Protein AF-A0AAU5ZQ57-F1 (afdb_monomer_lite)

pLDDT: mean 72.83, std 11.73, range [34.5, 85.25]

Sequence (140 aa):
MVDVAVTVGGAVVFDGLGFGEFFWVFDGDGFGECLPVFDGLGFGEYFLLFDGVGFGERLFLVFDGDGFGECLSVFDGDGFGECLSVFDGDGFGECLPVFDGVGFGECLPVFDGVGFGECLSVFDGDADADGVAAGAAGCC

Foldseek 3Di:
DADADEDADEEEDDHHEYEYADYEYDYEEYDHAEYEYAEYEYEHAEYEYDYYEYEHAAYPEYADEEYEHQDEEYDYYEYEHAHYEYAAEEYEHAHYEYADYEYEHADYEYDYEEYEHVWYDYNHYYYDYPDDDPDDDGPD

Radius of gyration: 17.21 Å; chains: 1; bounding box: 46×17×52 Å

Structure (mmCIF, N/CA/C/O backbone):
data_AF-A0AAU5ZQ57-F1
#
_entry.id   AF-A0AAU5ZQ57-F1
#
loop_
_atom_site.group_PDB
_atom_site.id
_atom_site.type_symbol
_atom_site.label_atom_id
_atom_site.label_alt_id
_atom_site.label_comp_id
_atom_site.label_asym_id
_atom_site.label_entity_id
_atom_site.label_seq_id
_atom_site.pdbx_PDB_ins_code
_atom_site.Cartn_x
_atom_site.Cartn_y
_atom_site.Cartn_z
_atom_site.occupancy
_atom_site.B_iso_or_equiv
_atom_site.auth_seq_id
_atom_site.auth_comp_id
_atom_site.auth_asym_id
_atom_site.auth_atom_id
_atom_site.pdbx_PDB_model_num
ATOM 1 N N . MET A 1 1 ? 3.773 -0.938 -24.718 1.00 51.50 1 MET A N 1
ATOM 2 C CA . MET A 1 1 ? 5.068 -1.555 -25.119 1.00 51.50 1 MET A CA 1
ATOM 3 C C . MET A 1 1 ? 5.881 -1.349 -23.872 1.00 51.50 1 MET A C 1
ATOM 5 O O . MET A 1 1 ? 6.225 -0.208 -23.656 1.00 51.50 1 MET A O 1
ATOM 9 N N . VAL A 1 2 ? 6.005 -2.351 -22.996 1.00 57.81 2 VAL A N 1
ATOM 10 C CA . VAL A 1 2 ? 6.410 -2.093 -21.600 1.00 57.81 2 VAL A CA 1
ATOM 11 C C . VAL A 1 2 ? 7.805 -1.474 -21.583 1.00 57.81 2 VAL A C 1
ATOM 13 O O . VAL A 1 2 ? 8.767 -2.137 -21.983 1.00 57.81 2 VAL A O 1
ATOM 16 N N . ASP A 1 3 ? 7.900 -0.212 -21.171 1.00 63.22 3 ASP A N 1
ATOM 17 C CA . ASP A 1 3 ? 9.174 0.454 -20.945 1.00 63.22 3 ASP A CA 1
ATOM 18 C C . ASP A 1 3 ? 9.580 0.164 -19.495 1.00 63.22 3 ASP A C 1
ATOM 20 O O . ASP A 1 3 ? 8.831 0.406 -18.548 1.00 63.22 3 ASP A O 1
ATOM 24 N N . VAL A 1 4 ? 10.735 -0.472 -19.313 1.00 65.25 4 VAL A N 1
ATOM 25 C CA . VAL A 1 4 ? 11.251 -0.805 -17.980 1.00 65.25 4 VAL A CA 1
ATOM 26 C C . VAL A 1 4 ? 12.338 0.203 -17.654 1.00 65.25 4 VAL A C 1
ATOM 28 O O . VAL A 1 4 ? 13.423 0.172 -18.239 1.00 65.25 4 VAL A O 1
ATOM 31 N N . ALA A 1 5 ? 12.053 1.082 -16.700 1.00 64.75 5 ALA A N 1
ATOM 32 C CA . ALA A 1 5 ? 12.943 2.146 -16.277 1.00 64.75 5 ALA A CA 1
ATOM 33 C C . ALA A 1 5 ? 13.500 1.849 -14.877 1.00 64.75 5 ALA A C 1
ATOM 35 O O . ALA A 1 5 ? 12.792 1.866 -13.874 1.00 64.75 5 ALA A O 1
ATOM 36 N N . VAL A 1 6 ? 14.808 1.605 -14.796 1.00 63.34 6 VAL A N 1
ATOM 37 C CA . VAL A 1 6 ? 15.532 1.452 -13.524 1.00 63.34 6 VAL A CA 1
ATOM 38 C C . VAL A 1 6 ? 16.436 2.660 -13.355 1.00 63.34 6 VAL A C 1
ATOM 40 O O . VAL A 1 6 ? 17.318 2.884 -14.189 1.00 63.34 6 VAL A O 1
ATOM 43 N N . THR A 1 7 ? 16.242 3.445 -12.295 1.00 62.41 7 THR A N 1
ATOM 44 C CA . THR A 1 7 ? 17.014 4.677 -12.086 1.00 62.41 7 THR A CA 1
ATOM 45 C C . THR A 1 7 ? 17.546 4.821 -10.668 1.00 62.41 7 THR A C 1
ATOM 47 O O . THR A 1 7 ? 16.890 4.490 -9.690 1.00 62.41 7 THR A O 1
ATOM 50 N N . VAL A 1 8 ? 18.774 5.339 -10.569 1.00 55.44 8 VAL A N 1
ATOM 51 C CA . VAL A 1 8 ? 19.499 5.591 -9.305 1.00 55.44 8 VAL A CA 1
ATOM 52 C C . VAL A 1 8 ? 19.409 7.085 -8.930 1.00 55.44 8 VAL A C 1
ATOM 54 O O . VAL A 1 8 ? 20.277 7.640 -8.267 1.00 55.44 8 VAL A O 1
ATOM 57 N N . GLY A 1 9 ? 18.381 7.776 -9.431 1.00 56.44 9 GLY A N 1
ATOM 58 C CA . GLY A 1 9 ? 18.145 9.199 -9.202 1.00 56.44 9 GLY A CA 1
ATOM 59 C C . GLY A 1 9 ? 17.153 9.776 -10.210 1.00 56.44 9 GLY A C 1
ATOM 60 O O . GLY A 1 9 ? 17.471 9.838 -11.394 1.00 56.44 9 GLY A O 1
ATOM 61 N N . GLY A 1 10 ? 15.980 10.193 -9.720 1.00 61.91 10 GLY A N 1
ATOM 62 C CA . GLY A 1 10 ? 14.990 11.033 -10.405 1.00 61.91 10 GLY A CA 1
ATOM 63 C C . GLY A 1 10 ? 14.606 10.608 -11.825 1.00 61.91 10 GLY A C 1
ATOM 64 O O . GLY A 1 10 ? 15.219 11.089 -12.778 1.00 61.91 10 GLY A O 1
ATOM 65 N N . ALA A 1 11 ? 13.552 9.805 -11.992 1.00 68.06 11 ALA A N 1
ATOM 66 C CA . ALA A 1 11 ? 13.058 9.413 -13.319 1.00 68.06 11 ALA A CA 1
ATOM 67 C C . ALA A 1 11 ? 11.550 9.570 -13.502 1.00 68.06 11 ALA A C 1
ATOM 69 O O . ALA A 1 11 ? 10.812 9.834 -12.558 1.00 68.06 11 ALA A O 1
ATOM 70 N N . VAL A 1 12 ? 11.097 9.439 -14.746 1.00 73.12 12 VAL A N 1
ATOM 71 C CA . VAL A 1 12 ? 9.680 9.455 -15.111 1.00 73.12 12 VAL A CA 1
ATOM 72 C C . VAL A 1 12 ? 9.423 8.265 -16.028 1.00 73.12 12 VAL A C 1
ATOM 74 O O . VAL A 1 12 ? 10.087 8.128 -17.056 1.00 73.12 12 VAL A O 1
ATOM 77 N N . VAL A 1 13 ? 8.480 7.417 -15.638 1.00 76.06 13 VAL A N 1
ATOM 78 C CA . VAL A 1 13 ? 8.013 6.230 -16.353 1.00 76.06 13 VAL A CA 1
ATOM 79 C C . VAL A 1 13 ? 6.634 6.548 -16.915 1.00 76.06 13 VAL A C 1
ATOM 81 O O . VAL A 1 13 ? 5.745 6.968 -16.179 1.00 76.06 13 VAL A O 1
ATOM 84 N N . PHE A 1 14 ? 6.472 6.410 -18.230 1.00 71.62 14 PHE A N 1
ATOM 85 C CA . PHE A 1 14 ? 5.209 6.732 -18.900 1.00 71.62 14 PHE A CA 1
ATOM 86 C C . PHE A 1 14 ? 4.282 5.521 -19.066 1.00 71.62 14 PHE A C 1
ATOM 88 O O . PHE A 1 14 ? 3.085 5.699 -18.924 1.00 71.62 14 PHE A O 1
ATOM 95 N N . ASP A 1 15 ? 4.829 4.344 -19.381 1.00 79.25 15 ASP A N 1
ATOM 96 C CA . ASP A 1 15 ? 4.125 3.054 -19.514 1.00 79.25 15 ASP A CA 1
ATOM 97 C C . ASP A 1 15 ? 5.118 1.958 -19.100 1.00 79.25 15 ASP A C 1
ATOM 99 O O . ASP A 1 15 ? 6.130 1.760 -19.786 1.00 79.25 15 ASP A O 1
ATOM 103 N N . GLY A 1 16 ? 4.862 1.278 -17.982 1.00 80.19 16 GLY A N 1
ATOM 104 C CA . GLY A 1 16 ? 5.573 0.057 -17.610 1.00 80.19 16 GLY A CA 1
ATOM 105 C C . GLY A 1 16 ? 6.071 0.004 -16.169 1.00 80.19 16 GLY A C 1
ATOM 106 O O . GLY A 1 16 ? 5.322 0.262 -15.239 1.00 80.19 16 GLY A O 1
ATOM 107 N N . LEU A 1 17 ? 7.319 -0.430 -15.968 1.00 80.12 17 LEU A N 1
ATOM 108 C CA . LEU A 1 17 ? 7.841 -0.761 -14.635 1.00 80.12 17 LEU A CA 1
ATOM 109 C C . LEU A 1 17 ? 8.962 0.191 -14.218 1.00 80.12 17 LEU A C 1
ATOM 111 O O . LEU A 1 17 ? 9.970 0.306 -14.922 1.00 80.12 17 LEU A O 1
ATOM 115 N N . GLY A 1 18 ? 8.808 0.823 -13.055 1.00 78.62 18 GLY A N 1
ATOM 116 C CA . GLY A 1 18 ? 9.772 1.743 -12.460 1.00 78.62 18 GLY A CA 1
ATOM 117 C C . GLY A 1 18 ? 10.424 1.204 -11.185 1.00 78.62 18 GLY A C 1
ATOM 118 O O . GLY A 1 18 ? 9.741 0.704 -10.295 1.00 78.62 18 GLY A O 1
ATOM 119 N N . PHE A 1 19 ? 11.748 1.347 -11.068 1.00 78.00 19 PHE A N 1
ATOM 120 C CA . PHE A 1 19 ? 12.497 1.045 -9.839 1.00 78.00 19 PHE A CA 1
ATOM 121 C C . PHE A 1 19 ? 13.480 2.174 -9.508 1.00 78.00 19 PHE A C 1
ATOM 123 O O . PHE A 1 19 ? 14.254 2.590 -10.380 1.00 78.00 19 PHE A O 1
ATOM 130 N N . GLY A 1 20 ? 13.502 2.635 -8.254 1.00 75.62 20 GLY A N 1
ATOM 131 C CA . GLY A 1 20 ? 14.409 3.697 -7.803 1.00 75.62 20 GLY A CA 1
ATOM 132 C C . GLY A 1 20 ? 13.966 4.398 -6.519 1.00 75.62 20 GLY A C 1
ATOM 133 O O . GLY A 1 20 ? 12.918 4.101 -5.971 1.00 75.62 20 GLY A O 1
ATOM 134 N N . GLU A 1 21 ? 14.762 5.352 -6.035 1.00 73.56 21 GLU A N 1
ATOM 135 C CA . GLU A 1 21 ? 14.438 6.093 -4.801 1.00 73.56 21 GLU A CA 1
ATOM 136 C C . GLU A 1 21 ? 13.350 7.157 -5.035 1.00 73.56 21 GLU A C 1
ATOM 138 O O . GLU A 1 21 ? 12.434 7.301 -4.231 1.00 73.56 21 GLU A O 1
ATOM 143 N N . PHE A 1 22 ? 13.419 7.867 -6.169 1.00 72.00 22 PHE A N 1
ATOM 144 C CA . PHE A 1 22 ? 12.489 8.940 -6.537 1.00 72.00 22 PHE A CA 1
ATOM 145 C C . PHE A 1 22 ? 12.163 8.877 -8.032 1.00 72.00 22 PHE A C 1
ATOM 147 O O . PHE A 1 22 ? 13.031 9.166 -8.865 1.00 72.00 22 PHE A O 1
ATOM 154 N N . PHE A 1 23 ? 10.927 8.541 -8.394 1.00 73.94 23 PHE A N 1
ATOM 155 C CA . PHE A 1 23 ? 10.454 8.609 -9.780 1.00 73.94 23 PHE A CA 1
ATOM 156 C C . PHE A 1 23 ? 8.928 8.712 -9.868 1.00 73.94 23 PHE A C 1
ATOM 158 O O . PHE A 1 23 ? 8.230 8.417 -8.908 1.00 73.94 23 PHE A O 1
ATOM 165 N N . TRP A 1 24 ? 8.430 9.144 -11.026 1.00 77.88 24 TRP A N 1
ATOM 166 C CA . TRP A 1 24 ? 7.004 9.322 -11.319 1.00 77.88 24 TRP A CA 1
ATOM 167 C C . TRP A 1 24 ? 6.536 8.227 -12.274 1.00 77.88 24 TRP A C 1
ATOM 169 O O . TRP A 1 24 ? 7.208 8.016 -13.282 1.00 77.88 24 TRP A O 1
ATOM 179 N N . VAL A 1 25 ? 5.408 7.573 -12.003 1.00 79.12 25 VAL A N 1
ATOM 180 C CA . VAL A 1 25 ? 4.793 6.589 -12.913 1.00 79.12 25 VAL A CA 1
ATOM 181 C C . VAL A 1 25 ? 3.452 7.123 -13.380 1.00 79.12 25 VAL A C 1
ATOM 183 O O . VAL A 1 25 ? 2.610 7.457 -12.554 1.00 79.12 25 VAL A O 1
ATOM 186 N N . PHE A 1 26 ? 3.259 7.237 -14.692 1.00 80.75 26 PHE A N 1
ATOM 187 C CA . PHE A 1 26 ? 1.972 7.646 -15.255 1.00 80.75 26 PHE A CA 1
ATOM 188 C C . PHE A 1 26 ? 1.013 6.472 -15.461 1.00 80.75 26 PHE A C 1
ATOM 190 O O . PHE A 1 26 ? -0.155 6.616 -15.136 1.00 80.75 26 PHE A O 1
ATOM 197 N N . ASP A 1 27 ? 1.512 5.355 -15.984 1.00 82.62 27 ASP A N 1
ATOM 198 C CA . ASP A 1 27 ? 0.764 4.115 -16.210 1.00 82.62 27 ASP A CA 1
ATOM 199 C C . ASP A 1 27 ? 1.720 2.938 -15.947 1.00 82.62 27 ASP A C 1
ATOM 201 O O . ASP A 1 27 ? 2.782 2.834 -16.580 1.00 82.62 27 ASP A O 1
ATOM 205 N N . GLY A 1 28 ? 1.398 2.109 -14.955 1.00 82.31 28 GLY A N 1
ATOM 206 C CA . GLY A 1 28 ? 2.123 0.884 -14.620 1.00 82.31 28 GLY A CA 1
ATOM 207 C C . GLY A 1 28 ? 2.563 0.787 -13.159 1.00 82.31 28 GLY A C 1
ATOM 208 O O . GLY A 1 28 ? 1.964 1.382 -12.268 1.00 82.31 28 GLY A O 1
ATOM 209 N N . ASP A 1 29 ? 3.623 0.016 -12.895 1.00 83.81 29 ASP A N 1
ATOM 210 C CA . ASP A 1 29 ? 3.999 -0.351 -11.526 1.00 83.81 29 ASP A CA 1
ATOM 211 C C . ASP A 1 29 ? 5.323 0.295 -11.089 1.00 83.81 29 ASP A C 1
ATOM 213 O O . ASP A 1 29 ? 6.324 0.272 -11.813 1.00 83.81 29 ASP A O 1
ATOM 217 N N . GLY A 1 30 ? 5.361 0.840 -9.873 1.00 80.25 30 GLY A N 1
ATOM 218 C CA . GLY A 1 30 ? 6.525 1.498 -9.283 1.00 80.25 30 GLY A CA 1
ATOM 219 C C . GLY A 1 30 ? 6.949 0.897 -7.942 1.00 80.25 30 GLY A C 1
ATOM 220 O O . GLY A 1 30 ? 6.128 0.718 -7.050 1.00 80.25 30 GLY A O 1
ATOM 221 N N . PHE A 1 31 ? 8.253 0.654 -7.774 1.00 82.31 31 PHE A N 1
ATOM 222 C CA . PHE A 1 31 ? 8.883 0.228 -6.518 1.00 82.31 31 PHE A CA 1
ATOM 223 C C . PHE A 1 31 ? 9.973 1.217 -6.064 1.00 82.31 31 PHE A C 1
ATOM 225 O O . PHE A 1 31 ? 10.946 1.437 -6.797 1.00 82.31 31 PHE A O 1
ATOM 232 N N . GLY A 1 32 ? 9.852 1.789 -4.861 1.00 77.50 32 GLY A N 1
ATOM 233 C CA . GLY A 1 32 ? 10.748 2.859 -4.407 1.00 77.50 32 GLY A CA 1
ATOM 234 C C . GLY A 1 32 ? 10.373 3.526 -3.086 1.00 77.50 32 GLY A C 1
ATOM 235 O O . GLY A 1 32 ? 9.396 3.158 -2.459 1.00 77.50 32 GLY A O 1
ATOM 236 N N . GLU A 1 33 ? 11.146 4.518 -2.642 1.00 75.88 33 GLU A N 1
ATOM 237 C CA . GLU A 1 33 ? 10.895 5.185 -1.351 1.00 75.88 33 GLU A CA 1
ATOM 238 C C . GLU A 1 33 ? 9.922 6.364 -1.459 1.00 75.88 33 GLU A C 1
ATOM 240 O O . GLU A 1 33 ? 9.184 6.621 -0.513 1.00 75.88 33 GLU A O 1
ATOM 245 N N . CYS A 1 34 ? 9.916 7.086 -2.585 1.00 73.38 34 CYS A N 1
ATOM 246 C CA . CYS A 1 34 ? 9.099 8.280 -2.813 1.00 73.38 34 CYS A CA 1
ATOM 247 C C . CYS A 1 34 ? 8.504 8.282 -4.225 1.00 73.38 34 CYS A C 1
ATOM 249 O O . CYS A 1 34 ? 9.151 8.730 -5.180 1.00 73.38 34 CYS A O 1
ATOM 251 N N . LEU A 1 35 ? 7.265 7.799 -4.350 1.00 72.62 35 LEU A N 1
ATOM 252 C CA . LEU A 1 35 ? 6.613 7.568 -5.641 1.00 72.62 35 LEU A CA 1
ATOM 253 C C . LEU A 1 35 ? 5.308 8.355 -5.780 1.00 72.62 35 LEU A C 1
ATOM 255 O O . LEU A 1 35 ? 4.454 8.332 -4.910 1.00 72.62 35 LEU A O 1
ATOM 259 N N . PRO A 1 36 ? 5.129 9.098 -6.862 1.00 78.75 36 PRO A N 1
ATOM 260 C CA . PRO A 1 36 ? 3.787 9.403 -7.347 1.00 78.75 36 PRO A CA 1
ATOM 261 C C . PRO A 1 36 ? 3.427 8.458 -8.499 1.00 78.75 36 PRO A C 1
ATOM 263 O O . PRO A 1 36 ? 4.090 8.476 -9.542 1.00 78.75 36 PRO A O 1
ATOM 266 N N . VAL A 1 37 ? 2.388 7.648 -8.298 1.00 78.81 37 VAL A N 1
ATOM 267 C CA . VAL A 1 37 ? 1.810 6.748 -9.308 1.00 78.81 37 VAL A CA 1
ATOM 268 C C . VAL A 1 37 ? 0.442 7.300 -9.702 1.00 78.81 37 VAL A C 1
ATOM 270 O O . VAL A 1 37 ? -0.398 7.550 -8.839 1.00 78.81 37 VAL A O 1
ATOM 273 N N . PHE A 1 38 ? 0.238 7.566 -10.990 1.00 82.75 38 PHE A N 1
ATOM 274 C CA . PHE A 1 38 ? -1.037 8.090 -11.477 1.00 82.75 38 PHE A CA 1
ATOM 275 C C . PHE A 1 38 ? -2.052 6.988 -11.775 1.00 82.75 38 PHE A C 1
ATOM 277 O O . PHE A 1 38 ? -3.208 7.165 -11.425 1.00 82.75 38 PHE A O 1
ATOM 284 N N . ASP A 1 39 ? -1.620 5.894 -12.393 1.00 84.19 39 ASP A N 1
ATOM 285 C CA . ASP A 1 39 ? -2.442 4.722 -12.697 1.00 84.19 39 ASP A CA 1
ATOM 286 C C . ASP A 1 39 ? -1.566 3.471 -12.552 1.00 84.19 39 ASP A C 1
ATOM 288 O O . ASP A 1 39 ? -0.488 3.396 -13.157 1.00 84.19 39 ASP A O 1
ATOM 292 N N . GLY A 1 40 ? -1.988 2.529 -11.708 1.00 84.38 40 GLY A N 1
ATOM 293 C CA . GLY A 1 40 ? -1.353 1.221 -11.552 1.00 84.38 40 GLY A CA 1
ATOM 294 C C . GLY A 1 40 ? -0.957 0.882 -10.116 1.00 84.38 40 GLY A C 1
ATOM 295 O O . GLY A 1 40 ? -1.713 1.118 -9.174 1.00 84.38 40 GLY A O 1
ATOM 296 N N . LEU A 1 41 ? 0.204 0.244 -9.934 1.00 84.12 41 LEU A N 1
ATOM 297 C CA . LEU A 1 41 ? 0.613 -0.295 -8.633 1.00 84.12 41 LEU A CA 1
ATOM 298 C C . LEU A 1 41 ? 1.806 0.452 -8.030 1.00 84.12 41 LEU A C 1
ATOM 300 O O . LEU A 1 41 ? 2.842 0.624 -8.668 1.00 84.12 41 LEU A O 1
ATOM 304 N N . GLY A 1 42 ? 1.704 0.841 -6.760 1.00 82.12 42 GLY A N 1
ATOM 305 C CA . GLY A 1 42 ? 2.782 1.495 -6.014 1.00 82.12 42 GLY A CA 1
ATOM 306 C C . GLY A 1 42 ? 3.256 0.666 -4.824 1.00 82.12 42 GLY A C 1
ATOM 307 O O . GLY A 1 42 ? 2.455 0.271 -3.983 1.00 82.12 42 GLY A O 1
ATOM 308 N N . PHE A 1 43 ? 4.564 0.436 -4.711 1.00 82.69 43 PHE A N 1
ATOM 309 C CA . PHE A 1 43 ? 5.186 -0.206 -3.552 1.00 82.69 43 PHE A CA 1
ATOM 310 C C . PHE A 1 43 ? 6.297 0.677 -2.988 1.00 82.69 43 PHE A C 1
ATOM 312 O O . PHE A 1 43 ? 7.255 0.996 -3.701 1.00 82.69 43 PHE A O 1
ATOM 319 N N . GLY A 1 44 ? 6.213 1.042 -1.708 1.00 78.38 44 GLY A N 1
ATOM 320 C CA . GLY A 1 44 ? 7.208 1.940 -1.132 1.00 78.38 44 GLY A CA 1
ATOM 321 C C . GLY A 1 44 ? 7.016 2.348 0.315 1.00 78.38 44 GLY A C 1
ATOM 322 O O . GLY A 1 44 ? 6.117 1.875 0.990 1.00 78.38 44 GLY A O 1
ATOM 323 N N . GLU A 1 45 ? 7.871 3.247 0.798 1.00 78.19 45 GLU A N 1
ATOM 324 C CA 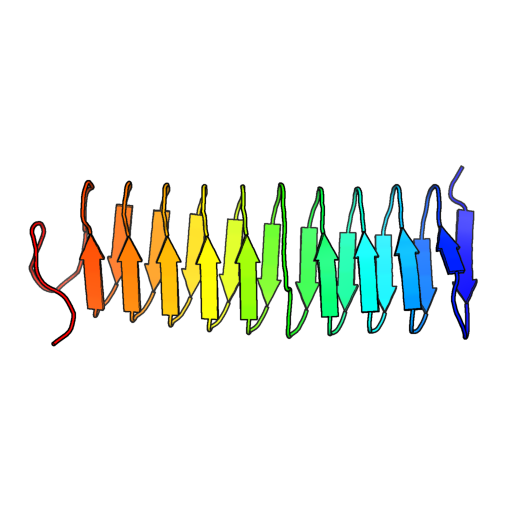. GLU A 1 45 ? 7.697 3.839 2.131 1.00 78.19 45 GLU A CA 1
ATOM 325 C C . GLU A 1 45 ? 6.742 5.034 2.093 1.00 78.19 45 GLU A C 1
ATOM 327 O O . GLU A 1 45 ? 5.846 5.118 2.929 1.00 78.19 45 GLU A O 1
ATOM 332 N N . TYR A 1 46 ? 6.906 5.924 1.108 1.00 76.56 46 TYR A N 1
ATOM 333 C CA . TYR A 1 46 ? 6.088 7.119 0.918 1.00 76.56 46 TYR A CA 1
ATOM 334 C C . TYR A 1 46 ? 5.604 7.193 -0.523 1.00 76.56 46 TYR A C 1
ATOM 336 O O . TYR A 1 46 ? 6.401 7.315 -1.453 1.00 76.56 46 TYR A O 1
ATOM 344 N N . PHE A 1 47 ? 4.296 7.198 -0.743 1.00 74.00 47 PHE A N 1
ATOM 345 C CA . PHE A 1 47 ? 3.790 7.502 -2.075 1.00 74.00 47 PHE A CA 1
ATOM 346 C C . PHE A 1 47 ? 2.395 8.114 -2.078 1.00 74.00 47 PHE A C 1
ATOM 348 O O . PHE A 1 47 ? 1.673 8.114 -1.077 1.00 74.00 47 PHE A O 1
ATOM 355 N N . LEU A 1 48 ? 2.082 8.692 -3.235 1.00 78.81 48 LEU A N 1
ATOM 356 C CA . LEU A 1 48 ? 0.786 9.232 -3.617 1.00 78.81 48 LEU A CA 1
ATOM 357 C C . LEU A 1 48 ? 0.290 8.412 -4.804 1.00 78.81 48 LEU A C 1
ATOM 359 O O . LEU A 1 48 ? 0.985 8.327 -5.820 1.00 78.81 48 LEU A O 1
ATOM 363 N N . LEU A 1 49 ? -0.889 7.827 -4.663 1.00 79.69 49 LEU A N 1
ATOM 364 C CA . LEU A 1 49 ? -1.556 7.067 -5.705 1.00 79.69 49 LEU A CA 1
ATOM 365 C C . LEU A 1 49 ? -2.784 7.853 -6.163 1.00 79.69 49 LEU A C 1
ATOM 367 O O . LEU A 1 49 ? -3.568 8.314 -5.335 1.00 79.69 49 LEU A O 1
ATOM 371 N N . PHE A 1 50 ? -2.935 8.053 -7.468 1.00 83.06 50 PHE A N 1
ATOM 372 C CA . PHE A 1 50 ? -4.165 8.641 -7.994 1.00 83.06 50 PHE A CA 1
ATOM 373 C C . PHE A 1 50 ? -5.196 7.565 -8.323 1.00 83.06 50 PHE A C 1
AT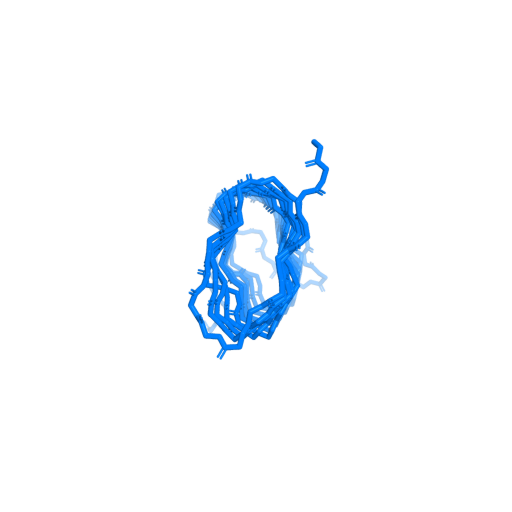OM 375 O O . PHE A 1 50 ? -6.308 7.661 -7.829 1.00 83.06 50 PHE A O 1
ATOM 382 N N . ASP A 1 51 ? -4.821 6.553 -9.093 1.00 85.00 51 ASP A N 1
ATOM 383 C CA . ASP A 1 51 ? -5.682 5.428 -9.452 1.00 85.00 51 ASP A CA 1
ATOM 384 C C . ASP A 1 51 ? -4.891 4.120 -9.300 1.00 85.00 51 ASP A C 1
ATOM 386 O O . ASP A 1 51 ? -3.738 4.032 -9.743 1.00 85.00 51 ASP A O 1
ATOM 390 N N . GLY A 1 52 ? -5.477 3.123 -8.639 1.00 85.12 52 GLY A N 1
ATOM 391 C CA . GLY A 1 52 ? -4.953 1.758 -8.593 1.00 85.12 52 GLY A CA 1
ATOM 392 C C . GLY A 1 52 ? -4.711 1.227 -7.183 1.00 85.12 52 GLY A C 1
ATOM 393 O O . GLY A 1 52 ? -5.533 1.424 -6.295 1.00 85.12 52 GLY A O 1
ATOM 394 N N . VAL A 1 53 ? -3.609 0.492 -6.966 1.00 85.25 53 VAL A N 1
ATOM 395 C CA . VAL A 1 53 ? -3.340 -0.144 -5.657 1.00 85.25 53 VAL A CA 1
ATOM 396 C C . VAL A 1 53 ? -1.957 0.175 -5.090 1.00 85.25 53 VAL A C 1
ATOM 398 O O . VAL A 1 53 ? -0.930 0.044 -5.757 1.00 85.25 53 VAL A O 1
ATOM 401 N N . GLY A 1 54 ? -1.923 0.554 -3.814 1.00 83.25 54 GLY A N 1
ATOM 402 C CA . GLY A 1 54 ? -0.723 0.932 -3.085 1.00 83.25 54 GLY A CA 1
ATOM 403 C C . GLY A 1 54 ? -0.404 0.035 -1.886 1.00 83.25 54 GLY A C 1
ATOM 404 O O . GLY A 1 54 ? -1.266 -0.200 -1.048 1.00 83.25 54 GLY A O 1
ATOM 405 N N . PHE A 1 55 ? 0.863 -0.361 -1.721 1.00 83.44 55 PHE A N 1
ATOM 406 C CA . PHE A 1 55 ? 1.377 -1.019 -0.512 1.00 83.44 55 PHE A CA 1
ATOM 407 C C . PHE A 1 55 ? 2.599 -0.306 0.085 1.00 83.44 55 PHE A C 1
ATOM 409 O O . PHE A 1 55 ? 3.643 -0.208 -0.569 1.00 83.44 55 PHE A O 1
ATOM 416 N N . GLY A 1 56 ? 2.528 0.123 1.347 1.00 79.50 56 GLY A N 1
ATOM 417 C CA . GLY A 1 56 ? 3.658 0.789 1.998 1.00 79.50 56 GLY A CA 1
ATOM 418 C C . GLY A 1 56 ? 3.452 1.172 3.453 1.00 79.50 56 GLY A C 1
ATOM 419 O O . GLY A 1 56 ? 2.352 1.089 3.966 1.00 79.50 56 GLY A O 1
ATOM 420 N N . GLU A 1 57 ? 4.505 1.607 4.143 1.00 76.38 57 GLU A N 1
ATOM 421 C CA . GLU A 1 57 ? 4.388 1.972 5.566 1.00 76.38 57 GLU A CA 1
ATOM 422 C C . GLU A 1 57 ? 3.608 3.285 5.760 1.00 76.38 57 GLU A C 1
ATOM 424 O O . GLU A 1 57 ? 2.795 3.403 6.678 1.00 76.38 57 GLU A O 1
ATOM 429 N N . ARG A 1 58 ? 3.812 4.281 4.884 1.00 71.94 58 ARG A N 1
ATOM 430 C CA . ARG A 1 58 ? 3.178 5.607 4.980 1.00 71.94 58 ARG A CA 1
ATOM 431 C C . ARG A 1 58 ? 2.601 6.047 3.642 1.00 71.94 58 ARG A C 1
ATOM 433 O O . ARG A 1 58 ? 3.245 6.753 2.863 1.00 71.94 58 ARG A O 1
ATOM 440 N N . LEU A 1 59 ? 1.352 5.682 3.395 1.00 66.12 59 LEU A N 1
ATOM 441 C CA . LEU A 1 59 ? 0.646 6.074 2.181 1.00 66.12 59 LEU A CA 1
ATOM 442 C C . LEU A 1 59 ? -0.148 7.335 2.454 1.00 66.12 59 LEU A C 1
ATOM 444 O O . LEU A 1 59 ? -1.053 7.369 3.283 1.00 66.12 59 LEU A O 1
ATOM 448 N N . PHE A 1 60 ? 0.222 8.409 1.770 1.00 62.66 60 PHE A N 1
ATOM 449 C CA . PHE A 1 60 ? -0.296 9.719 2.136 1.00 62.66 60 PHE A CA 1
ATOM 450 C C . PHE A 1 60 ? -1.623 10.046 1.457 1.00 62.66 60 PHE A C 1
ATOM 452 O O . PHE A 1 60 ? -2.353 10.894 1.963 1.00 62.66 60 PHE A O 1
ATOM 459 N N . LEU A 1 61 ? -1.913 9.434 0.306 1.00 67.88 61 LEU A N 1
ATOM 460 C CA . LEU A 1 61 ? -3.164 9.648 -0.409 1.00 67.88 61 LEU A CA 1
ATOM 461 C C . LEU A 1 61 ? -3.370 8.598 -1.512 1.00 67.88 61 LEU A C 1
ATOM 463 O O . LEU A 1 61 ? -2.488 8.445 -2.359 1.00 67.88 61 LEU A O 1
ATOM 467 N N . VAL A 1 62 ? -4.531 7.947 -1.521 1.00 76.06 62 VAL A N 1
ATOM 468 C CA . VAL A 1 62 ? -5.097 7.197 -2.653 1.00 76.06 62 VAL A CA 1
ATOM 469 C C . VAL A 1 62 ? -6.350 7.950 -3.103 1.00 76.06 62 VAL A C 1
ATOM 471 O O . VAL A 1 62 ? -7.214 8.201 -2.265 1.00 76.06 62 VAL A O 1
ATOM 474 N N . PHE A 1 63 ? -6.427 8.410 -4.358 1.00 79.31 63 PHE A N 1
ATOM 475 C CA . PHE A 1 63 ? -7.619 9.134 -4.829 1.00 79.31 63 PHE A CA 1
ATOM 476 C C . PHE A 1 63 ? -8.760 8.200 -5.235 1.00 79.31 63 PHE A C 1
ATOM 478 O O . PHE A 1 63 ? -9.889 8.498 -4.870 1.00 79.31 63 PHE A O 1
ATOM 485 N N . ASP A 1 64 ? -8.454 7.138 -5.974 1.00 82.94 64 ASP A N 1
ATOM 486 C CA . ASP A 1 64 ? -9.370 6.076 -6.396 1.00 82.94 64 ASP A CA 1
ATOM 487 C C . ASP A 1 64 ? -8.615 4.739 -6.308 1.00 82.94 64 ASP A C 1
ATOM 489 O O . ASP A 1 64 ? -7.549 4.577 -6.911 1.00 82.94 64 ASP A O 1
ATOM 493 N N . GLY A 1 65 ? -9.109 3.812 -5.491 1.00 83.38 65 GLY A N 1
ATOM 494 C CA . GLY A 1 65 ? -8.583 2.454 -5.383 1.00 83.38 65 GLY A CA 1
ATOM 495 C C . GLY A 1 65 ? -8.079 2.075 -3.994 1.00 83.38 65 GLY A C 1
ATOM 496 O O . GLY A 1 65 ? -8.497 2.634 -2.981 1.00 83.38 65 GLY A O 1
ATOM 497 N N . ASP A 1 66 ? -7.180 1.091 -3.942 1.00 84.56 66 ASP A N 1
ATOM 498 C CA . ASP A 1 66 ? -6.925 0.344 -2.711 1.00 84.56 66 ASP A CA 1
ATOM 499 C C . ASP A 1 66 ? -5.566 0.683 -2.079 1.00 84.56 66 ASP A C 1
ATOM 501 O O . ASP A 1 66 ? -4.530 0.733 -2.748 1.00 84.56 66 ASP A O 1
ATOM 505 N N . GLY A 1 67 ? -5.527 0.864 -0.760 1.00 82.38 67 GLY A N 1
ATOM 506 C CA . GLY A 1 67 ? -4.306 1.177 -0.018 1.00 82.38 67 GLY A CA 1
ATOM 507 C C . GLY A 1 67 ? -4.057 0.249 1.168 1.00 82.38 67 GLY A C 1
ATOM 508 O O . GLY A 1 67 ? -4.942 0.002 1.982 1.00 82.38 67 GLY A O 1
ATOM 509 N N . PHE A 1 68 ? -2.813 -0.205 1.328 1.00 83.81 68 PHE A N 1
ATOM 510 C CA . PHE A 1 68 ? -2.377 -1.044 2.446 1.00 83.81 68 PHE A CA 1
ATOM 511 C C . PHE A 1 68 ? -1.152 -0.433 3.137 1.00 83.81 68 PHE A C 1
ATOM 513 O O . PHE A 1 68 ? -0.100 -0.298 2.503 1.00 83.81 68 PHE A O 1
ATOM 520 N N . GLY A 1 69 ? -1.250 -0.102 4.429 1.00 81.69 69 GLY A N 1
ATOM 521 C CA . GLY A 1 69 ? -0.130 0.491 5.166 1.00 81.69 69 GLY A CA 1
ATOM 522 C C . GLY A 1 69 ? -0.380 0.831 6.627 1.00 81.69 69 GLY A C 1
ATOM 523 O O . GLY A 1 69 ? -1.495 0.718 7.099 1.00 81.69 69 GLY A O 1
ATOM 524 N N . GLU A 1 70 ? 0.639 1.272 7.370 1.00 81.62 70 GLU A N 1
ATOM 525 C CA . GLU A 1 70 ? 0.442 1.669 8.777 1.00 81.62 70 GLU A CA 1
ATOM 526 C C . GLU A 1 70 ? -0.331 2.989 8.874 1.00 81.62 70 GLU A C 1
ATOM 528 O O . GLU A 1 70 ? -1.281 3.093 9.644 1.00 81.62 70 GLU A O 1
ATOM 533 N N . CYS A 1 71 ? 0.041 3.976 8.055 1.00 81.75 71 CYS A N 1
ATOM 534 C CA . CYS A 1 71 ? -0.649 5.260 7.946 1.00 81.75 71 CYS A CA 1
ATOM 535 C C . CYS A 1 71 ? -1.184 5.442 6.525 1.00 81.75 71 CYS A C 1
ATOM 537 O O . CYS A 1 71 ? -0.381 5.556 5.598 1.00 81.75 71 CYS A O 1
ATOM 539 N N . LEU A 1 72 ? -2.506 5.510 6.368 1.00 78.69 72 LEU A N 1
ATOM 540 C CA . LEU A 1 72 ? -3.184 5.588 5.075 1.00 78.69 72 LEU A CA 1
ATOM 541 C C . LEU A 1 72 ? -4.181 6.752 5.030 1.00 78.69 72 LEU A C 1
ATOM 543 O O . LEU A 1 72 ? -4.885 7.024 6.002 1.00 78.69 72 LEU A O 1
ATOM 547 N N . SER A 1 73 ? -4.312 7.404 3.880 1.00 84.31 73 SER A N 1
ATOM 548 C CA . SER A 1 73 ? -5.467 8.258 3.579 1.00 84.31 73 SER A CA 1
ATOM 549 C C . SER A 1 73 ? -6.035 7.893 2.210 1.00 84.31 73 SER A C 1
ATOM 551 O O . SER A 1 73 ? -5.307 7.938 1.223 1.00 84.31 73 SER A O 1
ATOM 553 N N . VAL A 1 74 ? -7.312 7.530 2.155 1.00 81.69 74 VAL A N 1
ATOM 554 C CA . VAL A 1 74 ? -8.042 7.118 0.948 1.00 81.69 74 VAL A CA 1
ATOM 555 C C . VAL A 1 74 ? -9.187 8.091 0.743 1.00 81.69 74 VAL A C 1
ATOM 557 O O . VAL A 1 74 ? -9.908 8.429 1.683 1.00 81.69 74 VAL A O 1
ATOM 560 N N . PHE A 1 75 ? -9.312 8.600 -0.474 1.00 84.38 75 PHE A N 1
ATOM 561 C CA . PHE A 1 75 ? -10.396 9.492 -0.840 1.00 84.38 75 PHE A CA 1
ATOM 562 C C . PHE A 1 75 ? -11.603 8.712 -1.365 1.00 84.38 75 PHE A C 1
ATOM 564 O O . PHE A 1 75 ? -12.709 8.986 -0.918 1.00 84.38 75 PHE A O 1
ATOM 571 N N . ASP A 1 76 ? -11.377 7.754 -2.259 1.00 84.19 76 ASP A N 1
ATOM 572 C CA . ASP A 1 76 ? -12.379 6.830 -2.790 1.00 84.19 76 ASP A CA 1
ATOM 573 C C . ASP A 1 76 ? -11.731 5.440 -2.907 1.00 84.19 76 ASP A C 1
ATOM 575 O O . ASP A 1 76 ? -10.644 5.325 -3.482 1.00 84.19 76 ASP A O 1
ATOM 579 N N . GLY A 1 77 ? -12.340 4.415 -2.312 1.00 84.69 77 GLY A N 1
ATOM 580 C CA . GLY A 1 77 ? -11.878 3.024 -2.377 1.00 84.69 77 GLY A CA 1
ATOM 581 C C . GLY A 1 77 ? -11.549 2.394 -1.023 1.00 84.69 77 GLY A C 1
ATOM 582 O O . GLY A 1 77 ? -11.976 2.879 0.029 1.00 84.69 77 GLY A O 1
ATOM 583 N N . ASP A 1 78 ? -10.789 1.294 -1.047 1.00 84.06 78 ASP A N 1
ATOM 584 C CA . ASP A 1 78 ? -10.607 0.449 0.132 1.00 84.06 78 ASP A CA 1
ATOM 585 C C . ASP A 1 78 ? -9.254 0.665 0.827 1.00 84.06 78 ASP A C 1
ATOM 587 O O . ASP A 1 78 ? -8.186 0.701 0.214 1.00 84.06 78 ASP A O 1
ATOM 591 N N . GLY A 1 79 ? -9.259 0.756 2.155 1.00 82.50 79 GLY A N 1
ATOM 592 C CA . GLY A 1 79 ? -8.052 0.982 2.944 1.00 82.50 79 GLY A CA 1
ATOM 593 C C . GLY A 1 79 ? -7.842 -0.027 4.069 1.00 82.50 79 GLY A C 1
ATOM 594 O O . GLY A 1 79 ? -8.742 -0.296 4.858 1.00 82.50 79 GLY A O 1
ATOM 595 N N . PHE A 1 80 ? -6.611 -0.517 4.226 1.00 83.12 80 PHE A N 1
ATOM 596 C CA . PHE A 1 80 ? -6.220 -1.412 5.318 1.00 83.12 80 PHE A CA 1
ATOM 597 C C . PHE A 1 80 ? -4.979 -0.885 6.047 1.00 83.12 80 PHE A C 1
ATOM 599 O O . PHE A 1 80 ? -3.930 -0.698 5.425 1.00 83.12 80 PHE A O 1
ATOM 606 N N . GLY A 1 81 ? -5.066 -0.686 7.365 1.00 82.00 81 GLY A N 1
ATOM 607 C CA . GLY A 1 81 ? -3.949 -0.134 8.131 1.00 82.00 81 GLY A CA 1
ATOM 608 C C . GLY A 1 81 ? -4.156 0.041 9.625 1.00 82.00 81 GLY A C 1
ATOM 609 O O . GLY A 1 81 ? -5.198 -0.305 10.147 1.00 82.00 81 GLY A O 1
ATOM 610 N N . GLU A 1 82 ? -3.173 0.583 10.342 1.00 81.00 82 GLU A N 1
ATOM 611 C CA . GLU A 1 82 ? -3.345 0.895 11.772 1.00 81.00 82 GLU A CA 1
ATOM 612 C C . GLU A 1 82 ? -4.029 2.257 11.960 1.00 81.00 82 GLU A C 1
ATOM 614 O O . GLU A 1 82 ? -4.979 2.387 12.728 1.00 81.00 82 GLU A O 1
ATOM 619 N N . CYS A 1 83 ? -3.577 3.268 11.219 1.00 80.88 83 CYS A N 1
ATOM 620 C CA . CYS A 1 83 ? -4.087 4.633 11.216 1.00 80.88 83 CYS A CA 1
ATOM 621 C C . CYS A 1 83 ? -4.575 4.990 9.811 1.00 80.88 83 CYS A C 1
ATOM 623 O O . CYS A 1 83 ? -3.788 5.352 8.936 1.00 80.88 83 CYS A O 1
ATOM 625 N N . LEU A 1 84 ? -5.881 4.913 9.598 1.00 76.25 84 LEU A N 1
ATOM 626 C CA . LEU A 1 84 ? -6.496 5.079 8.289 1.00 76.25 84 LEU A CA 1
ATOM 627 C C . LEU A 1 84 ? -7.413 6.298 8.269 1.00 76.25 84 LEU A C 1
ATOM 629 O O . LEU A 1 84 ? -7.997 6.660 9.281 1.00 76.25 84 LEU A O 1
ATOM 633 N N . SER A 1 85 ? -7.583 6.941 7.126 1.00 82.06 85 SER A N 1
ATOM 634 C CA . SER A 1 85 ? -8.630 7.947 6.937 1.00 82.06 85 SER A CA 1
ATOM 635 C C . SER A 1 85 ? -9.293 7.716 5.593 1.00 82.06 85 SER A C 1
ATOM 637 O O . SER A 1 85 ? -8.636 7.910 4.578 1.00 82.06 85 SER A O 1
ATOM 639 N N . VAL A 1 86 ? -10.555 7.292 5.598 1.00 79.38 86 VAL A N 1
ATOM 640 C CA . VAL A 1 86 ? -11.354 7.037 4.390 1.00 79.38 86 VAL A CA 1
ATOM 641 C C . VAL A 1 86 ? -12.400 8.125 4.256 1.00 79.38 86 VAL A C 1
ATOM 643 O O . VAL A 1 86 ? -13.115 8.435 5.211 1.00 79.38 86 VAL A O 1
ATOM 646 N N . PHE A 1 87 ? -12.460 8.743 3.082 1.00 83.25 87 PHE A N 1
ATOM 647 C CA . PHE A 1 87 ? -13.501 9.713 2.784 1.00 83.25 87 PHE A CA 1
ATOM 648 C C . PHE A 1 87 ? -14.739 9.041 2.180 1.00 83.25 87 PHE A C 1
ATOM 650 O O . PHE A 1 87 ? -15.830 9.288 2.677 1.00 83.25 87 PHE A O 1
ATOM 657 N N . ASP A 1 88 ? -14.571 8.175 1.188 1.00 82.25 88 ASP A N 1
ATOM 658 C CA . ASP A 1 88 ? -15.625 7.340 0.607 1.00 82.25 88 ASP A CA 1
ATOM 659 C C . ASP A 1 88 ? -15.062 5.925 0.391 1.00 82.25 88 ASP A C 1
ATOM 661 O O . ASP A 1 88 ? -13.956 5.786 -0.135 1.00 82.25 88 ASP A O 1
ATOM 665 N N . GLY A 1 89 ? -15.766 4.892 0.851 1.00 82.88 89 GLY A N 1
ATOM 666 C CA . GLY A 1 89 ? -15.374 3.488 0.672 1.00 82.88 89 GLY A CA 1
ATOM 667 C C . GLY A 1 89 ? -15.189 2.699 1.968 1.00 82.88 89 GLY A C 1
ATOM 668 O O . GLY A 1 89 ? -15.689 3.076 3.034 1.00 82.88 89 GLY A O 1
ATOM 669 N N . ASP A 1 90 ? -14.488 1.568 1.879 1.00 81.44 90 ASP A N 1
ATOM 670 C CA . ASP A 1 90 ? -14.360 0.638 2.997 1.00 81.44 90 ASP A CA 1
ATOM 671 C C . ASP A 1 90 ? -12.986 0.738 3.680 1.00 81.44 90 ASP A C 1
ATOM 673 O O . ASP A 1 90 ? -11.934 0.839 3.054 1.00 81.44 90 ASP A O 1
ATOM 677 N N . GLY A 1 91 ? -12.958 0.689 5.010 1.00 79.62 91 GLY A N 1
ATOM 678 C CA . GLY A 1 91 ? -11.734 0.816 5.792 1.00 79.62 91 GLY A CA 1
ATOM 679 C C . GLY A 1 91 ? -11.611 -0.229 6.895 1.00 79.62 91 GLY A C 1
ATOM 680 O O . GLY A 1 91 ? -12.555 -0.484 7.639 1.00 79.62 91 GLY A O 1
ATOM 681 N N . PHE A 1 92 ? -10.413 -0.785 7.069 1.00 80.38 92 PHE A N 1
ATOM 682 C CA . PHE A 1 92 ? -10.084 -1.727 8.140 1.00 80.38 92 PHE A CA 1
ATOM 683 C C . PHE A 1 92 ? -8.835 -1.279 8.909 1.00 80.38 92 PHE A C 1
ATOM 685 O O . PHE A 1 92 ? -7.764 -1.141 8.315 1.00 80.38 92 PHE A O 1
ATOM 692 N N . GLY A 1 93 ? -8.944 -1.087 10.228 1.00 78.94 93 GLY A N 1
ATOM 693 C CA . GLY A 1 93 ? -7.819 -0.617 11.033 1.00 78.94 93 GLY A CA 1
ATOM 694 C C . GLY A 1 93 ? -8.096 -0.257 12.484 1.00 78.94 93 GLY A C 1
ATOM 695 O O . GLY A 1 93 ? -9.237 -0.193 12.909 1.00 78.94 93 GLY A O 1
ATOM 696 N N . GLU A 1 94 ? -7.053 -0.006 13.276 1.00 77.44 94 GLU A N 1
ATOM 697 C CA . GLU A 1 94 ? -7.221 0.314 14.703 1.00 77.44 94 GLU A CA 1
ATOM 698 C C . GLU A 1 94 ? -7.820 1.710 14.926 1.00 77.44 94 GLU A C 1
ATOM 700 O O . GLU A 1 94 ? -8.688 1.874 15.778 1.00 77.44 94 GLU A O 1
ATOM 705 N N . CYS A 1 95 ? -7.394 2.715 14.159 1.00 76.25 95 CYS A N 1
ATOM 706 C CA . CYS A 1 95 ? -7.867 4.097 14.231 1.00 76.25 95 CYS A CA 1
ATOM 707 C C . CYS A 1 95 ? -8.315 4.566 12.846 1.00 76.25 95 CYS A C 1
ATOM 709 O O . CYS A 1 95 ? -7.476 4.810 11.979 1.00 76.25 95 CYS A O 1
ATOM 711 N N . LEU A 1 96 ? -9.627 4.705 12.644 1.00 69.19 96 LEU A N 1
ATOM 712 C CA . LEU A 1 96 ? -10.191 4.781 11.297 1.00 69.19 96 LEU A CA 1
ATOM 713 C C . LEU A 1 96 ? -11.380 5.755 11.196 1.00 69.19 96 LEU A C 1
ATOM 715 O O . LEU A 1 96 ? -12.531 5.361 11.355 1.00 69.19 96 LEU A O 1
ATOM 719 N N . PRO A 1 97 ? -11.147 7.057 10.974 1.00 74.88 97 PRO A N 1
ATOM 720 C CA . PRO A 1 97 ? -12.184 7.959 10.488 1.00 74.88 97 PRO A CA 1
ATOM 721 C C . PRO A 1 97 ? -12.697 7.554 9.101 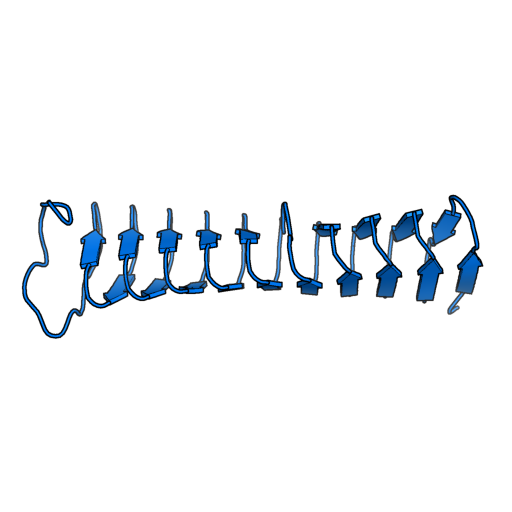1.00 74.88 97 PRO A C 1
ATOM 723 O O . PRO A 1 97 ? -11.925 7.558 8.143 1.00 74.88 97 PRO A O 1
ATOM 726 N N . VAL A 1 98 ? -13.999 7.274 9.011 1.00 73.69 98 VAL A N 1
ATOM 727 C CA . VAL A 1 98 ? -14.749 7.086 7.756 1.00 73.69 98 VAL A CA 1
ATOM 728 C C . VAL A 1 98 ? -15.729 8.236 7.608 1.00 73.69 98 VAL A C 1
ATOM 730 O O . VAL A 1 98 ? -16.464 8.544 8.550 1.00 73.69 98 VAL A O 1
ATOM 733 N N . PHE A 1 99 ? -15.742 8.897 6.455 1.00 77.00 99 PHE A N 1
ATOM 734 C CA . PHE A 1 99 ? -16.734 9.933 6.194 1.00 77.00 99 PHE A CA 1
ATOM 735 C C . PHE A 1 99 ? -17.997 9.376 5.525 1.00 77.00 99 PHE A C 1
ATOM 737 O O . PHE A 1 99 ? -19.080 9.713 5.987 1.00 77.00 99 PHE A O 1
ATOM 744 N N . ASP A 1 100 ? -17.860 8.513 4.524 1.00 77.94 100 ASP A N 1
ATOM 745 C CA . ASP A 1 100 ? -18.932 7.731 3.898 1.00 77.94 100 ASP A CA 1
ATOM 746 C C . ASP A 1 100 ? -18.414 6.303 3.638 1.00 77.94 100 ASP A C 1
ATOM 748 O O . ASP A 1 100 ? -17.254 6.137 3.259 1.00 77.94 100 ASP A O 1
ATOM 752 N N . GLY A 1 101 ? -19.233 5.279 3.885 1.00 79.38 101 GLY A N 1
ATOM 753 C CA . GLY A 1 101 ? -18.882 3.872 3.640 1.00 79.38 101 GLY A CA 1
ATOM 754 C C . GLY A 1 101 ? -18.785 2.986 4.888 1.00 79.38 101 GLY A C 1
ATOM 755 O O . GLY A 1 101 ? -19.504 3.196 5.871 1.00 79.38 101 GLY A O 1
ATOM 756 N N . VAL A 1 102 ? -17.974 1.921 4.840 1.00 77.19 102 VAL A N 1
ATOM 757 C CA . VAL A 1 102 ? -17.945 0.890 5.895 1.00 77.19 102 VAL A CA 1
ATOM 758 C C . VAL A 1 102 ? -16.598 0.825 6.611 1.00 77.19 102 VAL A C 1
ATOM 760 O O . VAL A 1 102 ? -15.566 0.579 6.005 1.00 77.19 102 VAL A O 1
ATOM 763 N N . GLY A 1 103 ? -16.592 0.967 7.937 1.00 75.38 103 GLY A N 1
ATOM 764 C CA . GLY A 1 103 ? -15.382 0.907 8.760 1.00 75.38 103 GLY A CA 1
ATOM 765 C C . GLY A 1 103 ? -15.345 -0.270 9.742 1.00 75.38 103 GLY A C 1
ATOM 766 O O . GLY A 1 103 ? -16.323 -0.531 10.442 1.00 75.38 103 GLY A O 1
ATOM 767 N N . PHE A 1 104 ? -14.195 -0.937 9.867 1.00 76.06 104 PHE A N 1
ATOM 768 C CA . PHE A 1 104 ? -13.941 -2.030 10.817 1.00 76.06 104 PHE A CA 1
ATOM 769 C C . PHE A 1 104 ? -12.671 -1.781 11.643 1.00 76.06 104 PHE A C 1
ATOM 771 O O . PHE A 1 104 ? -11.625 -1.484 11.072 1.00 76.06 104 PHE A O 1
ATOM 778 N N 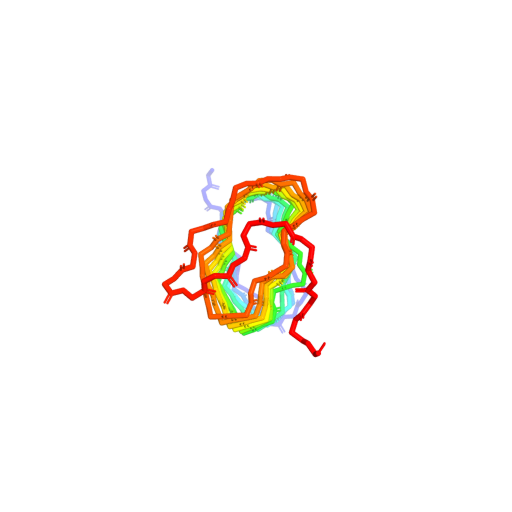. GLY A 1 105 ? -12.727 -1.912 12.974 1.00 74.06 105 GLY A N 1
ATOM 779 C CA . GLY A 1 105 ? -11.649 -1.365 13.797 1.00 74.06 105 GLY A CA 1
ATOM 780 C C . GLY A 1 105 ? -11.894 -1.226 15.289 1.00 74.06 105 GLY A C 1
ATOM 781 O O . GLY A 1 105 ? -12.992 -1.455 15.779 1.00 74.06 105 GLY A O 1
ATOM 782 N N . GLU A 1 106 ? -10.866 -0.822 16.034 1.00 71.50 106 GLU A N 1
ATOM 783 C CA . GLU A 1 106 ? -11.016 -0.556 17.468 1.00 71.50 106 GLU A CA 1
ATOM 784 C C . GLU A 1 106 ? -11.637 0.823 17.708 1.00 71.50 106 GLU A C 1
ATOM 786 O O . GLU A 1 106 ? -12.642 0.902 18.399 1.00 71.50 106 GLU A O 1
ATOM 791 N N . CYS A 1 107 ? -11.111 1.891 17.104 1.00 72.38 107 CYS A N 1
ATOM 792 C CA . CYS A 1 107 ? -11.563 3.277 17.248 1.00 72.38 107 CYS A CA 1
ATOM 793 C C . CYS A 1 107 ? -12.035 3.857 15.904 1.00 72.38 107 CYS A C 1
ATOM 795 O O . CYS A 1 107 ? -11.227 4.230 15.051 1.00 72.38 107 CYS A O 1
ATOM 797 N N . LEU A 1 108 ? -13.350 3.995 15.741 1.00 67.19 108 LEU A N 1
ATOM 798 C CA . LEU A 1 108 ? -14.010 4.280 14.465 1.00 67.19 108 LEU A CA 1
ATOM 799 C C . LEU A 1 108 ? -15.013 5.440 14.570 1.00 67.19 108 LEU A C 1
ATOM 801 O O . LEU A 1 108 ? -16.167 5.238 14.969 1.00 67.19 108 LEU A O 1
ATOM 805 N N . PRO A 1 109 ? -14.620 6.668 14.203 1.00 70.62 109 PRO A N 1
ATOM 806 C CA . PRO A 1 109 ? -15.576 7.719 13.905 1.00 70.62 109 PRO A CA 1
ATOM 807 C C . PRO A 1 109 ? -16.097 7.585 12.468 1.00 70.62 109 PRO A C 1
ATOM 809 O O . PRO A 1 109 ? -15.368 7.869 11.525 1.00 70.62 109 PRO A O 1
ATOM 812 N N . VAL A 1 110 ? -17.362 7.190 12.316 1.00 68.69 110 VAL A N 1
ATOM 813 C CA . VAL A 1 110 ? -18.065 7.109 11.024 1.00 68.69 110 VAL A CA 1
ATOM 814 C C . VAL A 1 110 ? -19.045 8.279 10.920 1.00 68.69 110 VAL A C 1
ATOM 816 O O . VAL A 1 110 ? -19.858 8.493 11.823 1.00 68.69 110 VAL A O 1
ATOM 819 N N . PHE A 1 111 ? -18.962 9.085 9.864 1.00 72.50 111 PHE A N 1
ATOM 820 C CA . PHE A 1 111 ? -19.892 10.201 9.681 1.00 72.50 111 PHE A CA 1
ATOM 821 C C . PHE A 1 111 ? -21.185 9.754 8.995 1.00 72.50 111 PHE A C 1
ATOM 823 O O . PHE A 1 111 ? -22.244 9.935 9.589 1.00 72.50 111 PHE A O 1
ATOM 830 N N . ASP A 1 112 ? -21.081 9.138 7.821 1.00 73.19 112 ASP A N 1
ATOM 831 C CA . ASP A 1 112 ? -22.153 8.474 7.079 1.00 73.19 112 ASP A CA 1
ATOM 832 C C . ASP A 1 112 ? -21.746 7.012 6.819 1.00 73.19 112 ASP A C 1
ATOM 834 O O . ASP A 1 112 ? -20.576 6.745 6.550 1.00 73.19 112 ASP A O 1
ATOM 838 N N . GLY A 1 113 ? -22.659 6.051 6.973 1.00 74.19 113 GLY A N 1
ATOM 839 C CA . GLY A 1 113 ? -22.390 4.639 6.658 1.00 74.19 113 GLY A CA 1
ATOM 840 C C . GLY A 1 113 ? -22.380 3.662 7.841 1.00 74.19 113 GLY A C 1
ATOM 841 O O . GLY A 1 113 ? -23.176 3.786 8.773 1.00 74.19 113 GLY A O 1
ATOM 842 N N . VAL A 1 114 ? -21.559 2.608 7.773 1.00 72.69 114 VAL A N 1
ATOM 843 C CA . VAL A 1 114 ? -21.637 1.463 8.701 1.00 72.69 114 VAL A CA 1
ATOM 844 C C . VAL A 1 114 ? -20.326 1.233 9.446 1.00 72.69 114 VAL A C 1
ATOM 846 O O . VAL A 1 114 ? -19.268 1.141 8.841 1.00 72.69 114 VAL A O 1
ATOM 849 N N . GLY A 1 115 ? -20.380 1.093 10.772 1.00 69.62 115 GLY A N 1
ATOM 850 C CA . GLY A 1 115 ? -19.191 0.846 11.596 1.00 69.62 115 GLY A CA 1
ATOM 851 C C . GLY A 1 115 ? -19.264 -0.435 12.432 1.00 69.62 115 GLY A C 1
ATOM 852 O O . GLY A 1 115 ? -20.291 -0.713 13.055 1.00 69.62 115 GLY A O 1
ATOM 853 N N . PHE A 1 116 ? -18.148 -1.169 12.514 1.00 70.50 116 PHE A N 1
ATOM 854 C CA . PHE A 1 116 ? -17.980 -2.383 13.325 1.00 70.50 116 PHE A CA 1
ATOM 855 C C . PHE A 1 116 ? -16.712 -2.312 14.192 1.00 70.50 116 PHE A C 1
ATOM 857 O O . PHE A 1 116 ? -15.599 -2.266 13.670 1.00 70.50 116 PHE A O 1
ATOM 864 N N . GLY A 1 117 ? -16.850 -2.345 15.520 1.00 69.75 117 GLY A N 1
ATOM 865 C CA . GLY A 1 117 ? -15.713 -2.117 16.411 1.00 69.75 117 GLY A CA 1
ATOM 866 C C . GLY A 1 117 ? -16.025 -2.046 17.899 1.00 69.75 117 GLY A C 1
ATOM 867 O O . GLY A 1 117 ? -17.177 -2.189 18.308 1.00 69.75 117 GLY A O 1
ATOM 868 N N . GLU A 1 118 ? -14.990 -1.817 18.711 1.00 67.44 118 GLU A N 1
ATOM 869 C CA . GLU A 1 118 ? -15.125 -1.673 20.171 1.00 67.44 118 GLU A CA 1
ATOM 870 C C . GLU A 1 118 ? -15.487 -0.233 20.592 1.00 67.44 118 GLU A C 1
ATOM 872 O O . GLU A 1 118 ? -16.363 -0.028 21.432 1.00 67.44 118 GLU A O 1
ATOM 877 N N . CYS A 1 119 ? -14.851 0.769 19.983 1.00 67.62 119 CYS A N 1
ATOM 878 C CA . CYS A 1 119 ? -15.038 2.206 20.194 1.00 67.62 119 CYS A CA 1
ATOM 879 C C . CYS A 1 119 ? -15.587 2.861 18.916 1.00 67.62 119 CYS A C 1
ATOM 881 O O . CYS A 1 119 ? -14.843 3.405 18.100 1.00 67.62 119 CYS A O 1
ATOM 883 N N . LEU A 1 120 ? -16.909 2.839 18.753 1.00 64.12 120 LEU A N 1
ATOM 884 C CA . LEU A 1 120 ? -17.608 3.370 17.582 1.00 64.12 120 LEU A CA 1
ATOM 885 C C . LEU A 1 120 ? -18.320 4.690 17.879 1.00 64.12 120 LEU A C 1
ATOM 887 O O . LEU A 1 120 ? -19.053 4.805 18.859 1.00 64.12 120 LEU A O 1
ATOM 891 N N . SER A 1 121 ? -18.177 5.670 16.990 1.00 68.56 121 SER A N 1
ATOM 892 C CA . SER A 1 121 ? -19.035 6.855 16.974 1.00 68.56 121 SER A CA 1
ATOM 893 C C . SER A 1 121 ? -19.581 7.080 15.570 1.00 68.56 121 SER A C 1
ATOM 895 O O . SER A 1 121 ? -18.854 7.580 14.716 1.00 68.56 121 SER A O 1
ATOM 897 N N . VAL A 1 122 ? -20.850 6.726 15.353 1.00 64.44 122 VAL A N 1
ATOM 898 C CA . VAL A 1 122 ? -21.548 6.905 14.071 1.00 64.44 122 VAL A CA 1
ATOM 899 C C . VAL A 1 122 ? -22.490 8.111 14.156 1.00 64.44 122 VAL A C 1
ATOM 901 O O . VAL A 1 122 ? -23.280 8.200 15.105 1.00 64.44 122 VAL A O 1
ATOM 904 N N . PHE A 1 123 ? -22.371 9.067 13.228 1.00 70.06 123 PHE A N 1
ATOM 905 C CA . PHE A 1 123 ? -23.193 10.287 13.219 1.00 70.06 123 PHE A CA 1
ATOM 906 C C . PHE A 1 123 ? -24.511 10.110 12.448 1.00 70.06 123 PHE A C 1
ATOM 908 O O . PHE A 1 123 ? -25.564 10.448 12.994 1.00 70.06 123 PHE A O 1
ATOM 915 N N . ASP A 1 124 ? -24.462 9.557 11.236 1.00 68.94 124 ASP A N 1
ATOM 916 C CA . ASP A 1 124 ? -25.611 9.268 10.372 1.00 68.94 124 ASP A CA 1
ATOM 917 C C . ASP A 1 124 ? -25.431 7.880 9.734 1.00 68.94 124 ASP A C 1
ATOM 919 O O . ASP A 1 124 ? -24.823 7.735 8.691 1.00 68.94 124 ASP A O 1
ATOM 923 N N . GLY A 1 125 ? -25.859 6.808 10.401 1.00 65.62 125 GLY A N 1
ATOM 924 C CA . GLY A 1 125 ? -25.547 5.465 9.916 1.00 65.62 125 GLY A CA 1
ATOM 925 C C . GLY A 1 125 ? -25.879 4.348 10.895 1.00 65.62 125 GLY A C 1
ATOM 926 O O . GLY A 1 125 ? -26.381 4.600 11.996 1.00 65.62 125 GLY A O 1
ATOM 927 N N . ASP A 1 126 ? -25.587 3.112 10.497 1.00 65.38 126 ASP A N 1
ATOM 928 C CA . ASP A 1 126 ? -25.813 1.918 11.313 1.00 65.38 126 ASP A CA 1
ATOM 929 C C . ASP A 1 126 ? -24.506 1.476 11.999 1.00 65.38 126 ASP A C 1
ATOM 931 O O . ASP A 1 126 ? -23.423 1.515 11.423 1.00 65.38 126 ASP A O 1
ATOM 935 N N . ALA A 1 127 ? -24.584 1.056 13.262 1.00 59.34 127 ALA A N 1
ATOM 936 C CA . ALA A 1 127 ? -23.423 0.600 14.026 1.00 59.34 127 ALA A CA 1
ATOM 937 C C . ALA A 1 127 ? -23.714 -0.761 14.659 1.00 59.34 127 ALA A C 1
ATOM 939 O O . ALA A 1 127 ? -24.594 -0.868 15.518 1.00 59.34 127 ALA A O 1
ATOM 940 N N . ASP A 1 128 ? -22.941 -1.774 14.279 1.00 58.94 128 ASP A N 1
ATOM 941 C CA . ASP A 1 128 ? -23.036 -3.132 14.815 1.00 58.94 128 ASP A CA 1
ATOM 942 C C . ASP A 1 128 ? -21.791 -3.412 15.674 1.00 58.94 128 ASP A C 1
ATOM 944 O O . ASP A 1 128 ? -20.816 -4.036 15.254 1.00 58.94 128 ASP A O 1
ATOM 948 N N . ALA A 1 129 ? -21.821 -2.914 16.910 1.00 55.69 129 ALA A N 1
ATOM 949 C CA . ALA A 1 129 ? -20.835 -3.223 17.946 1.00 55.69 129 ALA A CA 1
ATOM 950 C C . ALA A 1 129 ? -21.380 -4.328 18.865 1.00 55.69 129 ALA A C 1
ATOM 952 O O . ALA A 1 129 ? -22.534 -4.241 19.295 1.00 55.69 129 ALA A O 1
ATOM 953 N N . ASP A 1 130 ? -20.555 -5.290 19.301 1.00 48.66 130 ASP A N 1
ATOM 954 C CA . ASP A 1 130 ? -20.900 -6.258 20.375 1.00 48.66 130 ASP A CA 1
ATOM 955 C C . ASP A 1 130 ? -20.941 -5.585 21.779 1.00 48.66 130 ASP A C 1
ATOM 957 O O . ASP A 1 130 ? -20.650 -6.171 22.821 1.00 48.66 130 ASP A O 1
ATOM 961 N N . GLY A 1 131 ? -21.304 -4.298 21.803 1.00 43.66 131 GLY A N 1
ATOM 962 C CA . GLY A 1 131 ? -21.263 -3.377 22.929 1.00 43.66 131 GLY A CA 1
ATOM 963 C C . GLY A 1 131 ? -21.921 -2.034 22.582 1.00 43.66 131 GLY A C 1
ATOM 964 O O . GLY A 1 131 ? -21.240 -1.054 22.349 1.00 43.66 131 GLY A O 1
ATOM 965 N N . VAL A 1 132 ? -23.257 -2.007 22.5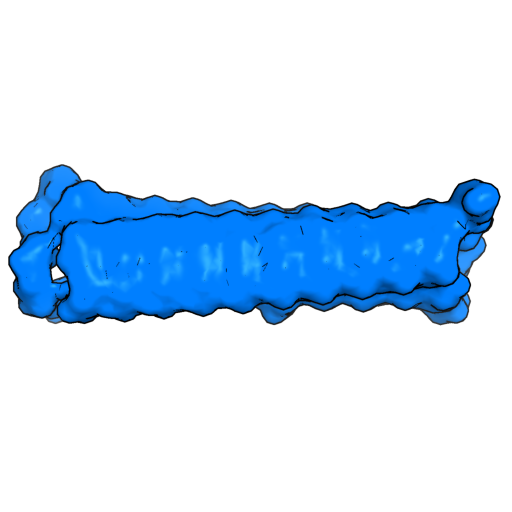32 1.00 42.34 132 VAL A N 1
ATOM 966 C CA . VAL A 1 132 ? -24.170 -0.852 22.731 1.00 42.34 132 VAL A CA 1
ATOM 967 C C . VAL A 1 132 ? -23.636 0.562 22.390 1.00 42.34 132 VAL A C 1
ATOM 969 O O . VAL A 1 132 ? -23.049 1.204 23.254 1.00 42.34 132 VAL A O 1
ATOM 972 N N . ALA A 1 133 ? -24.023 1.111 21.225 1.00 41.72 133 ALA A N 1
ATOM 973 C CA . ALA A 1 133 ? -24.820 2.352 21.085 1.00 41.72 133 ALA A CA 1
ATOM 974 C C . ALA A 1 133 ? -24.940 2.805 19.609 1.00 41.72 133 ALA A C 1
ATOM 976 O O . ALA A 1 133 ? -24.150 3.609 19.123 1.00 41.72 133 ALA A O 1
ATOM 977 N N . ALA A 1 134 ? -25.996 2.369 18.914 1.00 45.91 134 ALA A N 1
ATO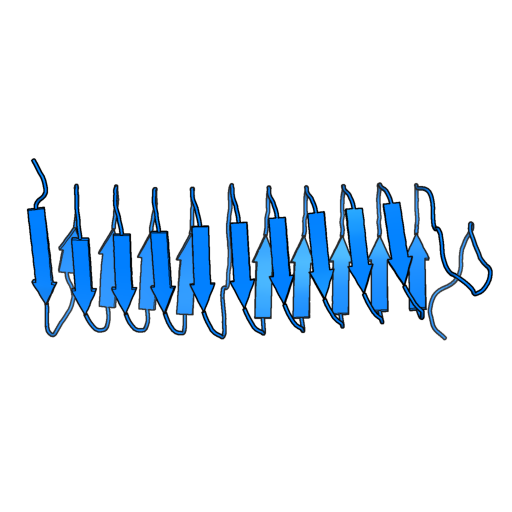M 978 C CA . ALA A 1 134 ? -26.503 3.108 17.759 1.00 45.91 134 ALA A CA 1
ATOM 979 C C . ALA A 1 134 ? -27.165 4.398 18.281 1.00 45.91 134 ALA A C 1
ATOM 981 O O . ALA A 1 134 ? -28.245 4.359 18.878 1.00 45.91 134 ALA A O 1
ATOM 982 N N . GLY A 1 135 ? -26.471 5.527 18.129 1.00 41.38 135 GLY A N 1
ATOM 983 C CA . GLY A 1 135 ? -26.943 6.855 18.516 1.00 41.38 135 GLY A CA 1
ATOM 984 C C . GLY A 1 135 ? -26.078 7.536 19.578 1.00 41.38 135 GLY A C 1
ATOM 985 O O . GLY A 1 135 ? -26.300 7.364 20.771 1.00 41.38 135 GLY A O 1
ATOM 986 N N . ALA A 1 136 ? -25.165 8.390 19.108 1.00 46.19 136 ALA A N 1
ATOM 987 C CA . ALA A 1 136 ? -24.530 9.491 19.836 1.00 46.19 136 ALA A CA 1
ATOM 988 C C . ALA A 1 136 ? -23.865 9.175 21.194 1.00 46.19 136 ALA A C 1
ATOM 990 O O . ALA A 1 136 ? -24.495 9.306 22.240 1.00 46.19 136 ALA A O 1
ATOM 991 N N . ALA A 1 137 ? -22.552 8.935 21.186 1.00 38.25 137 ALA A N 1
ATOM 992 C CA . ALA A 1 137 ? -21.553 9.557 22.072 1.00 38.25 137 ALA A CA 1
ATOM 993 C C . ALA A 1 137 ? -20.210 8.846 21.878 1.00 38.25 137 ALA A C 1
ATOM 995 O O . ALA A 1 137 ? -20.167 7.629 21.766 1.00 38.25 137 ALA A O 1
ATOM 996 N N . GLY A 1 138 ? -19.131 9.625 21.810 1.00 37.94 138 GLY A N 1
ATOM 997 C CA . GLY A 1 138 ? -17.788 9.118 21.568 1.00 37.94 138 GLY A CA 1
ATOM 998 C C . GLY A 1 138 ? -17.283 8.147 22.632 1.00 37.94 138 GLY A C 1
ATOM 999 O O . GLY A 1 138 ? -17.815 8.066 23.738 1.00 37.94 138 GLY A O 1
ATOM 1000 N N . CYS A 1 139 ? -16.174 7.480 22.318 1.00 39.50 139 CYS A N 1
ATOM 1001 C CA . CYS A 1 139 ? -15.304 6.953 23.359 1.00 39.50 139 CYS A CA 1
ATOM 1002 C C . CYS A 1 139 ? -14.717 8.125 24.161 1.00 39.50 139 CYS A C 1
ATOM 1004 O O . CYS A 1 139 ? -13.679 8.666 23.791 1.00 39.50 139 CYS A O 1
ATOM 1006 N N . CYS A 1 140 ? -15.453 8.553 25.197 1.00 34.50 140 CYS A N 1
ATOM 1007 C CA . CYS A 1 140 ? -15.041 9.255 26.423 1.00 34.50 140 CYS A CA 1
ATOM 1008 C C . CYS A 1 140 ? -16.254 9.467 27.348 1.00 34.50 140 CYS A C 1
ATOM 1010 O O . CYS A 1 140 ? -17.205 10.166 26.930 1.00 34.50 140 CYS A O 1
#

Secondary structure (DSSP, 8-state):
--EEEE-SS-EEESSEEEEEEEEEESSEEEEEEEEEEEEEEEEEEEEEEEEEEEEEEEEEEEEEEEEEEEEEEEEES-EEEEEEEEEEEEEEEEE--EEEEEEEEEEEEEEEEEEEEEEEEEEEEEE--SS--SSS----